Protein AF-A0A846HUC2-F1 (afdb_monomer)

Structure (mmCIF, N/CA/C/O backbone):
data_AF-A0A846HUC2-F1
#
_entry.id   AF-A0A846HUC2-F1
#
loop_
_atom_site.group_PDB
_atom_site.id
_atom_site.type_symbol
_atom_site.label_atom_id
_atom_site.label_alt_id
_atom_site.label_comp_id
_atom_site.label_asym_id
_atom_site.label_entity_id
_atom_site.label_seq_id
_atom_site.pdbx_PDB_ins_code
_atom_site.Cartn_x
_atom_site.Cartn_y
_atom_site.Cartn_z
_atom_site.occupancy
_atom_site.B_iso_or_equiv
_atom_site.auth_seq_id
_atom_site.auth_comp_id
_atom_site.auth_asym_id
_atom_site.auth_atom_id
_atom_site.pdbx_PDB_model_num
ATOM 1 N N . MET A 1 1 ? 17.271 13.524 -16.696 1.00 86.62 1 MET A N 1
ATOM 2 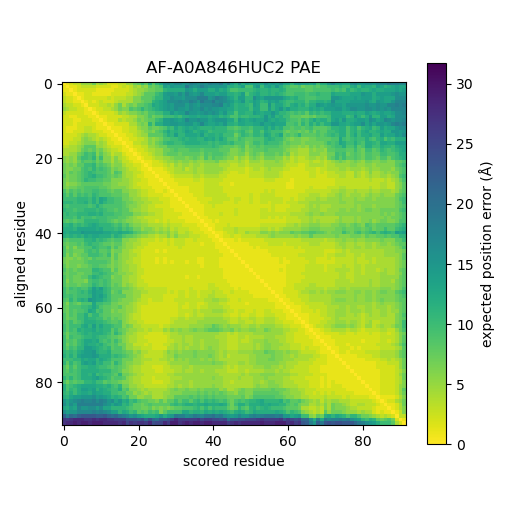C CA . MET A 1 1 ? 18.235 14.258 -15.852 1.00 86.62 1 MET A CA 1
ATOM 3 C C . MET A 1 1 ? 17.433 15.068 -14.853 1.00 86.62 1 MET A C 1
ATOM 5 O O . MET A 1 1 ? 16.438 15.643 -15.276 1.00 86.62 1 MET A O 1
ATOM 9 N N . VAL A 1 2 ? 17.813 15.085 -13.576 1.00 92.44 2 VAL A N 1
ATOM 10 C CA . VAL A 1 2 ? 17.156 15.896 -12.537 1.00 92.44 2 VAL A CA 1
ATOM 11 C C . VAL A 1 2 ? 18.192 16.723 -11.785 1.00 92.44 2 VAL A C 1
ATOM 13 O O . VAL A 1 2 ? 19.281 16.233 -11.492 1.00 92.44 2 VAL A O 1
ATOM 1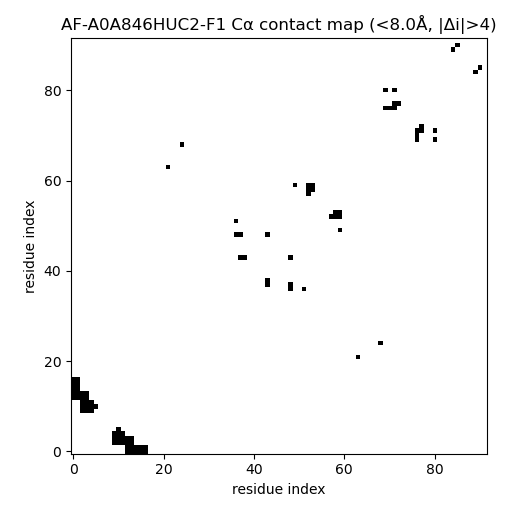6 N N . LEU A 1 3 ? 17.857 17.990 -11.532 1.00 94.06 3 LEU A N 1
ATOM 17 C CA . LEU A 1 3 ? 18.685 18.937 -10.792 1.00 94.06 3 LEU A CA 1
ATOM 18 C C . LEU A 1 3 ? 18.311 18.873 -9.311 1.00 94.06 3 LEU A C 1
ATOM 20 O O . LEU A 1 3 ? 17.134 18.949 -8.963 1.00 94.06 3 LEU A O 1
ATOM 24 N N . LEU A 1 4 ? 19.311 18.728 -8.448 1.00 92.31 4 LEU A N 1
ATOM 25 C CA . LEU A 1 4 ? 19.150 18.869 -7.005 1.00 92.31 4 LEU A CA 1
ATOM 26 C C . LEU A 1 4 ? 19.390 20.340 -6.672 1.00 92.31 4 LEU A C 1
ATOM 28 O O . LEU A 1 4 ? 20.461 20.866 -6.982 1.00 92.31 4 LEU A O 1
ATOM 32 N N . GLN A 1 5 ? 18.403 21.002 -6.080 1.00 94.75 5 GLN A N 1
ATOM 33 C CA . GLN A 1 5 ? 18.419 22.439 -5.817 1.00 94.75 5 GLN A CA 1
ATOM 34 C C . GLN A 1 5 ? 18.038 22.713 -4.362 1.00 94.75 5 GLN A C 1
ATOM 36 O O . GLN A 1 5 ? 17.200 22.020 -3.789 1.00 94.75 5 GLN A O 1
ATOM 41 N N . GLU A 1 6 ? 18.674 23.727 -3.785 1.00 94.88 6 GLU A N 1
ATOM 42 C CA . GLU A 1 6 ? 18.320 24.321 -2.497 1.00 94.88 6 GLU A CA 1
ATOM 43 C C . GLU A 1 6 ? 18.207 25.832 -2.728 1.00 94.88 6 GLU A C 1
ATOM 45 O O . GLU A 1 6 ? 19.162 26.452 -3.210 1.00 94.88 6 GLU A O 1
ATOM 50 N N . ASP A 1 7 ? 17.027 26.397 -2.465 1.00 92.94 7 ASP A N 1
ATOM 51 C CA . ASP A 1 7 ? 16.637 27.755 -2.869 1.00 92.94 7 ASP A CA 1
ATOM 52 C C . ASP A 1 7 ? 16.935 28.011 -4.351 1.00 92.94 7 ASP A C 1
ATOM 54 O O . ASP A 1 7 ? 16.485 27.233 -5.179 1.00 92.94 7 ASP A O 1
ATOM 58 N N . ASP A 1 8 ? 17.704 29.041 -4.709 1.00 93.06 8 ASP A N 1
ATOM 59 C CA . ASP A 1 8 ? 18.061 29.358 -6.103 1.00 93.06 8 ASP A CA 1
ATOM 60 C C . ASP A 1 8 ? 19.398 28.735 -6.558 1.00 93.06 8 ASP A C 1
ATOM 62 O O . ASP A 1 8 ? 19.920 29.070 -7.623 1.00 93.06 8 ASP A O 1
ATOM 66 N N . HIS A 1 9 ? 19.988 27.828 -5.769 1.00 93.88 9 HIS A N 1
ATOM 67 C CA . HIS A 1 9 ? 21.309 27.262 -6.052 1.00 93.88 9 HIS A CA 1
ATOM 68 C C . HIS A 1 9 ? 21.244 25.785 -6.447 1.00 93.88 9 HIS A C 1
ATOM 70 O O . HIS A 1 9 ? 20.782 24.929 -5.689 1.00 93.88 9 HIS A O 1
ATOM 76 N N . ILE A 1 10 ? 21.809 25.464 -7.614 1.00 95.94 10 ILE A N 1
ATOM 77 C CA . ILE A 1 10 ? 22.002 24.079 -8.059 1.00 95.94 10 ILE A CA 1
ATOM 78 C C . ILE A 1 10 ? 23.105 23.435 -7.211 1.00 95.94 10 ILE A C 1
ATOM 80 O O . ILE A 1 10 ? 24.245 23.898 -7.190 1.00 95.94 10 ILE A O 1
ATOM 84 N N . LYS A 1 11 ? 22.765 22.339 -6.531 1.00 96.19 11 LYS A N 1
ATOM 85 C CA . LYS A 1 11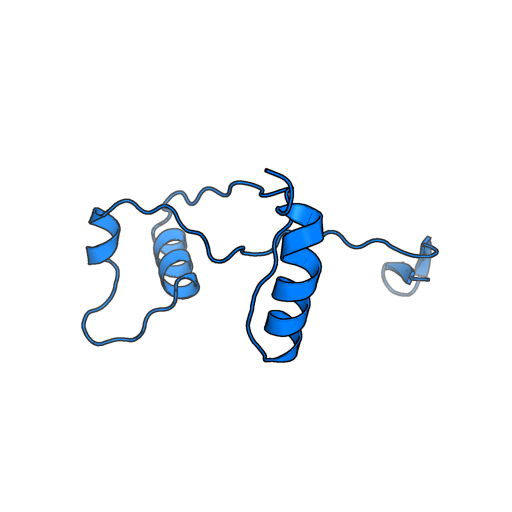 ? 23.668 21.547 -5.682 1.00 96.19 11 LYS A CA 1
ATOM 86 C C . LYS A 1 11 ? 24.186 20.289 -6.372 1.00 96.19 11 LYS A C 1
ATOM 88 O O . LYS A 1 11 ? 25.209 19.751 -5.959 1.00 96.19 11 LYS A O 1
ATOM 93 N N . GLY A 1 12 ? 23.503 19.806 -7.408 1.00 94.75 12 GLY A N 1
ATOM 94 C CA . GLY A 1 12 ? 23.928 18.607 -8.124 1.00 94.75 12 GLY A CA 1
ATOM 95 C C . GLY A 1 12 ? 23.040 18.238 -9.303 1.00 94.75 12 GLY A C 1
ATOM 96 O O . GLY A 1 12 ? 21.972 18.814 -9.513 1.00 94.75 12 GLY A O 1
ATOM 97 N N . VAL A 1 13 ? 23.496 17.249 -10.070 1.00 95.88 13 VAL A N 1
ATOM 98 C CA . VAL A 1 13 ? 22.812 16.727 -11.256 1.00 95.88 13 VAL A CA 1
ATOM 99 C C . VAL A 1 13 ? 22.792 15.204 -11.184 1.00 95.88 13 VAL A C 1
ATOM 101 O O . VAL A 1 13 ? 23.827 14.582 -10.959 1.00 95.88 13 VAL A O 1
ATOM 104 N N . VAL A 1 14 ? 21.620 14.603 -11.401 1.00 94.88 14 VAL A N 1
ATOM 105 C CA . VAL A 1 14 ? 21.447 13.150 -11.518 1.00 94.88 14 VAL A CA 1
ATOM 106 C C . VAL A 1 14 ? 21.017 12.808 -12.941 1.00 94.88 14 VAL A C 1
ATOM 108 O O . VAL A 1 14 ? 19.936 13.194 -13.402 1.00 94.88 14 VAL A O 1
ATOM 111 N N . GLU A 1 15 ? 21.858 12.070 -13.658 1.00 93.44 15 GLU A N 1
ATOM 112 C CA . GLU A 1 15 ? 21.519 11.529 -14.972 1.00 93.44 15 GLU A CA 1
ATOM 113 C C . GLU A 1 15 ? 20.778 10.191 -14.816 1.00 93.44 15 GLU A C 1
ATOM 115 O O . GLU A 1 15 ? 21.179 9.352 -14.018 1.00 93.44 15 GLU A O 1
ATOM 120 N N . LYS A 1 16 ? 19.668 10.011 -15.551 1.00 92.19 16 LYS A N 1
ATOM 121 C CA . LYS A 1 16 ? 18.750 8.851 -15.448 1.00 92.19 16 LYS A CA 1
ATOM 122 C C . LYS A 1 16 ? 18.387 8.483 -13.991 1.00 92.19 16 LYS A C 1
ATOM 124 O O . LYS A 1 16 ? 18.692 7.377 -13.547 1.00 92.19 16 LYS A O 1
ATOM 129 N N . PRO A 1 17 ? 17.743 9.394 -13.236 1.00 88.81 17 PRO A N 1
ATOM 130 C CA . PRO A 1 17 ? 17.381 9.110 -11.853 1.00 88.81 17 PRO A CA 1
ATOM 131 C C . PRO A 1 17 ? 16.425 7.917 -11.778 1.00 88.81 17 PRO A C 1
ATOM 133 O O . PRO A 1 17 ? 15.455 7.839 -12.532 1.00 88.81 17 PRO A O 1
ATOM 136 N N . VAL A 1 18 ? 16.694 7.014 -10.840 1.00 88.25 18 VAL A N 1
ATOM 137 C CA . VAL A 1 18 ? 15.776 5.940 -10.465 1.00 88.25 18 VAL A CA 1
ATOM 138 C C . VAL A 1 18 ? 15.103 6.353 -9.167 1.00 88.25 18 VAL A C 1
ATOM 140 O O . VAL A 1 18 ? 15.762 6.492 -8.138 1.00 88.25 18 VAL A O 1
ATOM 143 N N . TYR A 1 19 ? 13.791 6.548 -9.222 1.00 83.50 19 TYR A N 1
ATOM 144 C CA . TYR A 1 19 ? 12.983 6.851 -8.050 1.00 83.50 19 TYR A CA 1
ATOM 145 C C . TYR A 1 19 ? 12.406 5.561 -7.487 1.00 83.50 19 TYR A C 1
ATOM 147 O O . TYR A 1 19 ? 11.724 4.822 -8.193 1.00 83.50 19 TYR A O 1
ATOM 155 N N . ARG A 1 20 ? 12.692 5.289 -6.214 1.00 84.06 20 ARG A N 1
ATOM 156 C CA . ARG A 1 20 ? 12.030 4.228 -5.454 1.00 84.06 20 ARG A CA 1
ATOM 157 C C . ARG A 1 20 ? 11.078 4.888 -4.475 1.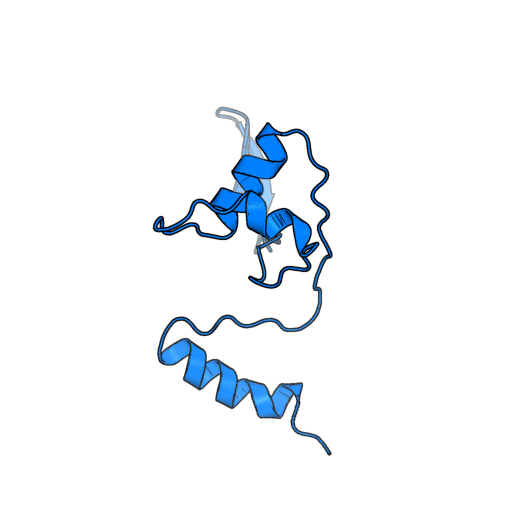00 84.06 20 ARG A C 1
ATOM 159 O O . ARG A 1 20 ? 11.487 5.766 -3.717 1.00 84.06 20 ARG A O 1
ATOM 166 N N . HIS A 1 21 ? 9.826 4.466 -4.521 1.00 84.50 21 HIS A N 1
ATOM 167 C CA . HIS A 1 21 ? 8.789 4.918 -3.613 1.00 84.50 21 HIS A CA 1
ATOM 168 C C . HIS A 1 21 ? 8.141 3.693 -2.989 1.00 84.50 21 HIS A C 1
ATOM 170 O O . HIS A 1 21 ? 7.775 2.762 -3.707 1.00 84.50 21 HIS A O 1
ATOM 176 N N . ASP A 1 22 ? 7.987 3.717 -1.669 1.00 87.69 22 ASP A N 1
ATOM 177 C CA . ASP A 1 22 ? 7.153 2.741 -0.985 1.00 87.69 22 ASP A CA 1
ATOM 178 C C . ASP A 1 22 ? 5.694 3.086 -1.275 1.00 87.69 22 ASP A C 1
ATOM 180 O O . ASP A 1 22 ? 5.231 4.196 -1.001 1.00 87.69 22 ASP A O 1
ATOM 184 N N . MET A 1 23 ? 4.980 2.132 -1.859 1.00 88.94 23 MET A N 1
ATOM 185 C CA . MET A 1 23 ? 3.582 2.281 -2.241 1.00 88.94 23 MET A CA 1
ATOM 186 C C . MET A 1 23 ? 2.726 1.298 -1.447 1.00 88.94 23 MET A C 1
ATOM 188 O O . MET A 1 23 ? 3.169 0.218 -1.058 1.00 88.94 23 MET A O 1
ATOM 192 N N . ASN A 1 24 ? 1.475 1.675 -1.197 1.00 91.75 24 ASN A N 1
ATOM 193 C CA . ASN A 1 24 ? 0.512 0.785 -0.564 1.00 91.75 24 ASN A CA 1
ATOM 194 C C . ASN A 1 24 ? 0.108 -0.318 -1.554 1.00 91.75 24 ASN A C 1
ATOM 196 O O . ASN A 1 24 ? -0.475 -0.019 -2.592 1.00 91.75 24 ASN A O 1
ATOM 200 N N . ALA A 1 25 ? 0.391 -1.577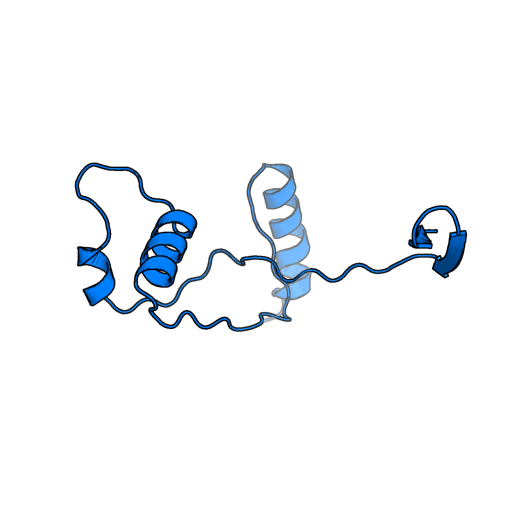 -1.215 1.00 92.81 25 ALA A N 1
ATOM 201 C CA . ALA A 1 25 ? 0.084 -2.733 -2.060 1.00 92.81 25 ALA A CA 1
ATOM 202 C C . ALA A 1 25 ? -1.390 -3.181 -1.997 1.00 92.81 25 ALA A C 1
ATOM 204 O O . ALA A 1 25 ? -1.756 -4.182 -2.591 1.00 92.81 25 ALA A O 1
ATOM 205 N N . GLY A 1 26 ? -2.258 -2.524 -1.226 1.00 92.69 26 GLY A N 1
ATOM 206 C CA . GLY A 1 26 ? -3.661 -2.940 -1.107 1.00 92.69 26 GLY A CA 1
ATOM 207 C C . GLY A 1 26 ? -3.881 -4.254 -0.342 1.00 92.69 26 GLY A C 1
ATOM 208 O O . GLY A 1 26 ? -5.006 -4.746 -0.288 1.00 92.69 26 GLY A O 1
ATOM 209 N N . ILE A 1 27 ? -2.836 -4.814 0.277 1.00 94.44 27 ILE A N 1
ATOM 210 C CA . ILE A 1 27 ? -2.893 -6.027 1.100 1.00 94.44 27 ILE A CA 1
ATOM 211 C C . ILE A 1 27 ? -2.784 -5.634 2.572 1.00 94.44 27 ILE A C 1
ATOM 213 O O . ILE A 1 27 ? -1.852 -4.938 2.976 1.00 94.44 27 ILE A O 1
ATOM 217 N N . TYR A 1 28 ? -3.723 -6.110 3.389 1.00 95.12 28 TYR A N 1
ATOM 218 C CA . TYR A 1 28 ? -3.810 -5.744 4.801 1.00 95.12 28 TYR A CA 1
ATOM 219 C C . TYR A 1 28 ? -4.030 -6.970 5.680 1.00 95.12 28 TYR A C 1
ATOM 221 O O . TYR A 1 28 ? -4.905 -7.793 5.414 1.00 95.12 28 TYR A O 1
ATOM 229 N N . LEU A 1 29 ? -3.283 -7.041 6.781 1.00 95.31 29 LEU A N 1
ATOM 230 C CA . LEU A 1 29 ? -3.513 -7.994 7.861 1.00 95.31 29 LEU A CA 1
ATOM 231 C C . LEU A 1 29 ? -4.092 -7.249 9.064 1.00 95.31 29 LEU A C 1
ATOM 233 O O . LEU A 1 29 ? -3.450 -6.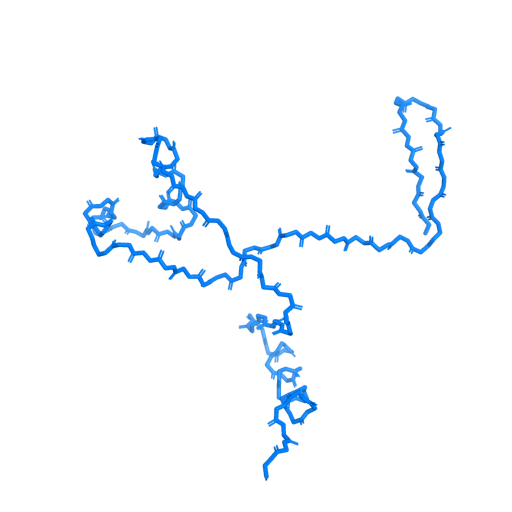358 9.618 1.00 95.31 29 LEU A O 1
ATOM 237 N N . LEU A 1 30 ? -5.311 -7.609 9.468 1.00 94.25 30 LEU A N 1
ATOM 238 C CA . LEU A 1 30 ? -6.070 -6.887 10.490 1.00 94.25 30 LEU A CA 1
ATOM 239 C C . LEU A 1 30 ? -6.513 -7.821 11.619 1.00 94.25 30 LEU A C 1
ATOM 241 O O . LEU A 1 30 ? -6.938 -8.949 11.376 1.00 94.25 30 LEU A O 1
ATOM 245 N N . ASN A 1 31 ? -6.488 -7.321 12.858 1.00 94.25 31 ASN A N 1
ATOM 246 C CA . ASN A 1 31 ? -7.175 -7.980 13.969 1.00 94.25 31 ASN A CA 1
ATOM 247 C C . ASN A 1 31 ? -8.704 -7.829 13.771 1.00 94.25 31 ASN A C 1
ATOM 249 O O . ASN A 1 31 ? -9.165 -6.697 13.591 1.00 94.25 31 ASN A O 1
ATOM 253 N N . PRO A 1 32 ? -9.504 -8.915 13.843 1.00 94.56 32 PRO A N 1
ATOM 254 C CA . PRO A 1 32 ? -10.964 -8.859 13.707 1.00 94.56 32 PRO A CA 1
ATOM 255 C C . PRO A 1 32 ? -11.670 -7.831 14.607 1.00 94.56 32 PRO A C 1
ATOM 257 O O . PRO A 1 32 ? -12.701 -7.277 14.220 1.00 94.56 32 PRO A O 1
ATOM 260 N N . GLU A 1 33 ? -11.119 -7.521 15.783 1.00 94.56 33 GLU A N 1
ATOM 261 C CA . GLU A 1 33 ? -11.659 -6.511 16.706 1.00 94.56 33 GLU A CA 1
ATOM 262 C C . GLU A 1 33 ? -11.693 -5.094 16.105 1.00 94.56 33 GLU A C 1
ATOM 264 O O . GLU A 1 33 ? -12.503 -4.249 16.513 1.00 94.56 33 GLU A O 1
ATOM 269 N N . LEU A 1 34 ? -10.856 -4.823 15.096 1.00 93.56 34 LEU A N 1
ATOM 270 C CA . LEU A 1 34 ? -10.824 -3.537 14.400 1.00 93.56 34 LEU A CA 1
ATOM 271 C C . LEU A 1 34 ? -12.116 -3.255 13.630 1.00 93.56 34 LEU A C 1
ATOM 273 O O . LEU A 1 34 ? -12.440 -2.092 13.404 1.00 93.56 34 LEU A O 1
ATOM 277 N N . ARG A 1 35 ? -12.922 -4.284 13.332 1.00 92.00 35 ARG A N 1
ATOM 278 C CA . ARG A 1 35 ? -14.238 -4.132 12.696 1.00 92.00 35 ARG A CA 1
ATOM 279 C C . ARG A 1 35 ? -15.157 -3.165 13.447 1.00 92.00 35 ARG A C 1
ATOM 281 O O . ARG A 1 35 ? -15.965 -2.493 12.821 1.00 92.00 35 ARG A O 1
ATOM 288 N N . GLN A 1 36 ? -15.038 -3.070 14.773 1.00 93.44 36 GLN A N 1
ATOM 289 C CA . GLN A 1 36 ? -15.855 -2.157 15.587 1.00 93.44 36 GLN A CA 1
ATOM 290 C C . GLN A 1 36 ? -15.558 -0.672 15.315 1.00 93.44 36 GLN A C 1
ATOM 292 O O . GLN A 1 36 ? -16.364 0.176 15.682 1.00 93.44 36 GLN A O 1
ATOM 297 N N . ARG A 1 37 ? -14.413 -0.358 14.691 1.00 93.12 37 ARG A N 1
ATOM 298 C CA . ARG A 1 37 ? -14.008 1.006 14.324 1.00 93.12 37 ARG A CA 1
ATOM 299 C C . ARG A 1 37 ? -14.502 1.416 12.936 1.00 93.12 37 ARG A C 1
ATOM 301 O O . ARG A 1 37 ? -14.337 2.568 12.562 1.00 93.12 37 ARG A O 1
ATOM 308 N N . ILE A 1 38 ? -15.116 0.499 12.186 1.00 94.62 38 ILE A N 1
ATOM 309 C CA . ILE A 1 38 ? -15.717 0.790 10.884 1.00 94.62 38 ILE A CA 1
ATOM 310 C C . ILE A 1 38 ? -17.171 1.236 11.119 1.00 94.62 38 ILE A C 1
ATOM 312 O O . ILE A 1 38 ? -17.978 0.425 11.596 1.00 94.62 38 ILE A O 1
ATOM 316 N N . PRO A 1 39 ? -17.535 2.496 10.814 1.00 93.06 39 PRO A N 1
ATOM 317 C CA . PRO A 1 39 ? -18.890 2.992 11.020 1.00 93.06 39 PRO A CA 1
ATOM 318 C C . PRO A 1 39 ? -19.917 2.214 10.191 1.00 93.06 39 PRO A C 1
ATOM 320 O O . PRO A 1 39 ? -19.731 1.934 9.006 1.00 93.06 39 PRO A O 1
ATOM 323 N N . LYS A 1 40 ? -21.044 1.859 10.815 1.00 94.62 40 LYS A N 1
ATOM 324 C CA . LYS A 1 40 ? -22.117 1.134 10.124 1.00 94.62 40 LYS A CA 1
ATOM 325 C C . LYS A 1 40 ? -22.826 2.046 9.128 1.00 94.62 40 LYS A C 1
ATOM 327 O O . LYS A 1 40 ? -23.216 3.154 9.476 1.00 94.62 40 LYS A O 1
ATOM 332 N N . GLY A 1 41 ? -23.063 1.533 7.922 1.00 94.50 41 GLY A N 1
ATOM 333 C CA . GLY A 1 41 ? -23.815 2.245 6.885 1.00 94.50 41 GLY A CA 1
ATOM 334 C C . GLY A 1 41 ? -23.046 3.388 6.219 1.00 94.50 41 GLY A C 1
ATOM 335 O O . GLY A 1 41 ? -23.632 4.112 5.422 1.00 94.50 41 GLY A O 1
ATOM 336 N N . GLN A 1 42 ? -21.753 3.540 6.515 1.00 95.12 42 GLN A N 1
ATOM 337 C CA . GLN A 1 42 ? -20.878 4.509 5.871 1.00 95.12 42 GLN A CA 1
ATOM 338 C C . GLN A 1 42 ? -19.832 3.771 5.037 1.00 95.12 42 GLN A C 1
ATOM 340 O O . GLN A 1 42 ? -19.308 2.737 5.452 1.00 95.12 42 GLN A O 1
ATOM 345 N N . ARG A 1 43 ? -19.519 4.306 3.855 1.00 94.94 43 ARG A N 1
ATOM 346 C CA . ARG A 1 43 ? -18.340 3.865 3.113 1.00 94.94 43 ARG A CA 1
ATOM 347 C C . ARG A 1 43 ? -17.090 4.265 3.898 1.00 94.94 43 ARG A C 1
ATOM 349 O O . ARG A 1 43 ? -16.978 5.405 4.340 1.00 94.94 43 ARG A O 1
ATOM 356 N N . THR A 1 44 ? -16.171 3.327 4.060 1.00 95.50 44 THR A N 1
ATOM 357 C CA . THR A 1 44 ? -14.889 3.541 4.729 1.00 95.50 44 THR A CA 1
ATOM 358 C C . THR A 1 44 ? -13.837 2.811 3.922 1.00 95.50 44 THR A C 1
ATOM 360 O O . THR A 1 44 ? -13.906 1.588 3.790 1.00 95.50 44 THR A O 1
ATOM 363 N N . ASP A 1 45 ? -12.895 3.561 3.364 1.00 95.81 45 ASP A N 1
ATOM 364 C CA . ASP A 1 45 ? -11.767 2.995 2.640 1.00 95.81 45 ASP A CA 1
ATOM 365 C C . ASP A 1 45 ? -10.654 2.625 3.645 1.00 95.81 45 ASP A C 1
ATOM 367 O O . ASP A 1 45 ? -10.641 3.070 4.798 1.00 95.81 45 ASP A O 1
ATOM 371 N N . MET A 1 46 ? -9.692 1.785 3.249 1.00 95.50 46 MET A N 1
ATOM 372 C CA . MET A 1 46 ? -8.647 1.339 4.185 1.00 95.50 46 MET A CA 1
ATOM 373 C C . MET A 1 46 ? -7.790 2.503 4.704 1.00 95.50 46 MET A C 1
ATOM 375 O O . MET A 1 46 ? -7.343 2.493 5.850 1.00 95.50 46 MET A O 1
ATOM 379 N N . THR A 1 47 ? -7.598 3.539 3.885 1.00 95.56 47 THR A N 1
ATOM 380 C CA . THR A 1 47 ? -6.919 4.784 4.271 1.00 95.56 47 THR A CA 1
ATOM 381 C C . THR A 1 47 ? -7.640 5.530 5.385 1.00 95.56 47 THR A C 1
ATOM 383 O O . THR A 1 47 ? -6.980 6.099 6.258 1.00 95.56 47 THR A O 1
ATOM 386 N N . ASP A 1 48 ? -8.971 5.471 5.413 1.00 96.38 48 ASP A N 1
ATOM 387 C CA . ASP A 1 48 ? -9.769 6.082 6.474 1.00 96.38 48 ASP A CA 1
ATOM 388 C C . ASP A 1 48 ? -9.556 5.323 7.784 1.00 96.38 48 ASP A C 1
ATOM 390 O O . ASP A 1 48 ? -9.218 5.925 8.802 1.00 96.38 48 ASP A O 1
ATOM 394 N N . LEU A 1 49 ? -9.649 3.986 7.743 1.00 96.12 49 LEU A N 1
ATOM 395 C CA . LEU A 1 49 ? -9.400 3.141 8.912 1.00 96.12 49 LEU A CA 1
ATOM 396 C C . LEU A 1 49 ? -7.984 3.353 9.464 1.00 96.12 49 LEU A C 1
ATOM 398 O O . LEU A 1 49 ?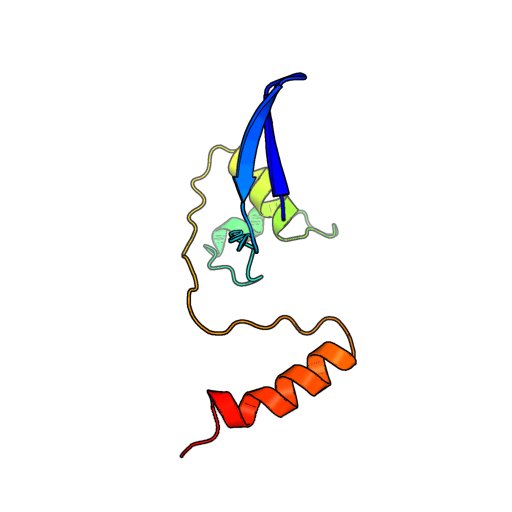 -7.811 3.494 10.674 1.00 96.12 49 LEU A O 1
ATOM 402 N N . MET A 1 50 ? -6.970 3.425 8.597 1.00 95.88 50 MET A N 1
ATOM 403 C CA . MET A 1 50 ? -5.594 3.710 9.013 1.00 95.88 50 MET A CA 1
ATOM 404 C C . MET A 1 50 ? -5.483 5.076 9.699 1.00 95.88 50 MET A C 1
ATOM 406 O O . MET A 1 50 ? -4.891 5.168 10.774 1.00 95.88 50 MET A O 1
ATOM 410 N N . THR A 1 51 ? -6.098 6.115 9.125 1.00 96.50 51 THR A N 1
ATOM 411 C CA . THR A 1 51 ? -6.141 7.464 9.711 1.00 96.50 51 THR A CA 1
ATOM 412 C C . THR A 1 51 ? -6.788 7.456 11.096 1.00 96.50 51 THR A C 1
ATOM 414 O O . THR A 1 51 ? -6.224 8.011 12.041 1.00 96.50 51 THR A O 1
ATOM 417 N N . THR A 1 52 ? -7.930 6.779 11.253 1.00 95.75 52 THR A N 1
ATOM 418 C CA . THR A 1 52 ? -8.609 6.626 12.549 1.00 95.75 52 THR A CA 1
ATOM 419 C C . THR A 1 52 ? -7.704 5.953 13.580 1.00 95.75 52 THR A C 1
ATOM 421 O O . THR A 1 52 ? -7.555 6.450 14.695 1.00 95.75 52 THR A O 1
ATOM 424 N N . LEU A 1 53 ? -7.043 4.855 13.212 1.00 96.06 53 LEU A N 1
ATOM 425 C CA . LEU A 1 53 ? -6.159 4.119 14.117 1.00 96.06 53 LEU A CA 1
ATOM 426 C C . LEU A 1 53 ? -4.916 4.931 14.512 1.00 96.06 53 LEU A C 1
ATOM 428 O O . LEU A 1 53 ? -4.498 4.883 15.670 1.00 96.06 53 LEU A O 1
ATOM 432 N N . LEU A 1 54 ? -4.354 5.715 13.589 1.00 96.31 54 LEU A N 1
ATOM 433 C CA . LEU A 1 54 ? -3.252 6.636 13.881 1.00 96.31 54 LEU A CA 1
ATOM 434 C C . LEU A 1 54 ? -3.681 7.741 14.854 1.00 96.31 54 LEU A C 1
ATOM 436 O O . LEU A 1 54 ? -2.948 8.033 15.801 1.00 96.31 54 LEU A O 1
ATOM 440 N N . ALA A 1 55 ? -4.878 8.310 14.681 1.00 96.94 55 ALA A N 1
ATOM 441 C CA . ALA A 1 55 ? -5.433 9.301 15.605 1.00 96.94 55 ALA A CA 1
ATOM 442 C C . ALA A 1 55 ? -5.647 8.721 17.017 1.00 96.94 55 ALA A C 1
ATOM 444 O O . ALA A 1 55 ? -5.384 9.389 18.018 1.00 96.94 55 ALA A O 1
ATOM 445 N N . GLU A 1 56 ? -6.031 7.445 17.109 1.00 95.75 56 GLU A N 1
ATOM 446 C CA . GLU A 1 56 ? -6.115 6.683 18.363 1.00 95.75 56 GLU A CA 1
ATOM 447 C C . GLU A 1 56 ? -4.743 6.256 18.929 1.00 95.75 56 GLU A C 1
ATOM 449 O O . GLU A 1 56 ? -4.683 5.553 19.943 1.00 95.75 56 GLU A O 1
ATOM 454 N N . LYS A 1 57 ? -3.632 6.652 18.291 1.00 96.69 57 LYS A N 1
ATOM 455 C CA . LYS A 1 57 ? -2.255 6.255 18.636 1.00 96.69 57 LYS A CA 1
ATOM 456 C C . LYS A 1 57 ? -2.049 4.735 18.644 1.00 96.69 57 LYS A C 1
ATOM 458 O O . LYS A 1 57 ? -1.227 4.210 19.400 1.00 96.69 57 LYS A O 1
ATOM 463 N N . LYS A 1 58 ? -2.799 4.003 17.816 1.00 95.06 58 LYS A N 1
ATOM 464 C CA . LYS A 1 58 ? -2.583 2.570 17.598 1.00 95.06 58 LYS A CA 1
ATOM 465 C C . LYS A 1 58 ? -1.342 2.363 16.739 1.00 95.06 58 LYS A C 1
ATOM 467 O O . LYS A 1 58 ? -0.985 3.190 15.905 1.00 95.06 58 LYS A O 1
ATOM 472 N N . ARG A 1 59 ? -0.683 1.223 16.942 1.00 94.00 59 ARG A N 1
ATOM 473 C CA . ARG A 1 59 ? 0.491 0.843 16.159 1.00 94.00 59 ARG A CA 1
ATOM 474 C C . ARG A 1 59 ? 0.052 0.250 14.823 1.00 94.00 59 ARG A C 1
ATOM 476 O O . ARG A 1 59 ? -0.591 -0.796 14.813 1.00 94.00 59 ARG A O 1
ATOM 483 N N . LEU A 1 60 ? 0.448 0.891 13.729 1.00 94.56 60 LEU A N 1
ATOM 484 C CA . LEU A 1 60 ? 0.386 0.336 12.379 1.00 94.56 60 LEU A CA 1
ATOM 485 C C . LEU A 1 60 ? 1.791 -0.131 12.001 1.00 94.56 60 LEU A C 1
ATOM 487 O O . LEU A 1 60 ? 2.771 0.553 12.292 1.00 94.56 60 LEU A O 1
ATOM 491 N N . LEU A 1 61 ? 1.885 -1.311 11.401 1.00 95.00 61 LEU A N 1
ATOM 492 C CA . LEU A 1 61 ? 3.142 -1.888 10.937 1.00 95.00 61 LEU A CA 1
ATOM 493 C C . LEU A 1 61 ? 3.075 -2.038 9.422 1.00 95.00 61 LEU A C 1
ATOM 495 O O . LEU A 1 61 ? 2.022 -2.378 8.885 1.00 95.00 61 LEU A O 1
ATOM 499 N N . THR A 1 62 ? 4.197 -1.798 8.757 1.00 93.88 62 THR A N 1
ATOM 500 C CA . THR A 1 62 ? 4.369 -2.060 7.330 1.00 93.88 62 THR A CA 1
ATOM 501 C C . THR A 1 62 ? 5.222 -3.308 7.141 1.00 93.88 62 THR A C 1
ATOM 503 O O . THR A 1 62 ? 6.035 -3.660 7.999 1.00 93.88 62 THR A O 1
ATOM 506 N N . TYR A 1 63 ? 5.023 -3.983 6.014 1.00 93.19 63 TYR A N 1
ATOM 507 C CA . TYR A 1 63 ? 5.876 -5.074 5.569 1.00 93.19 63 TYR A CA 1
ATOM 508 C C . TYR A 1 63 ? 6.255 -4.809 4.108 1.00 93.19 63 TYR A C 1
ATOM 510 O O . TYR A 1 63 ? 5.345 -4.632 3.295 1.00 93.19 63 TYR A O 1
ATOM 518 N N . PRO A 1 64 ? 7.553 -4.701 3.776 1.00 92.38 64 PRO A N 1
ATOM 519 C CA . PRO A 1 64 ? 7.973 -4.428 2.410 1.00 92.38 64 PRO A CA 1
ATOM 520 C C . PRO A 1 64 ? 7.755 -5.666 1.538 1.00 92.38 64 PRO A C 1
ATOM 522 O O . PRO A 1 64 ? 8.187 -6.759 1.893 1.00 92.38 64 PRO A O 1
ATOM 525 N N . ILE A 1 65 ? 7.113 -5.470 0.389 1.00 90.50 65 ILE A N 1
ATOM 526 C CA . ILE A 1 65 ? 7.033 -6.458 -0.690 1.00 90.50 65 ILE A CA 1
ATOM 527 C C . ILE A 1 65 ? 8.074 -6.032 -1.725 1.00 90.50 65 ILE A C 1
ATOM 529 O O . ILE A 1 65 ? 8.050 -4.888 -2.181 1.00 90.50 65 ILE A O 1
ATOM 533 N N . ILE A 1 66 ? 9.028 -6.912 -2.027 1.00 90.88 66 ILE A N 1
ATOM 534 C CA . ILE A 1 66 ? 10.158 -6.629 -2.938 1.00 90.88 66 ILE A CA 1
ATOM 535 C C . ILE A 1 66 ? 9.995 -7.413 -4.253 1.00 90.88 66 ILE A C 1
ATOM 537 O O . ILE A 1 66 ? 10.679 -7.154 -5.243 1.00 90.88 66 ILE A O 1
ATOM 541 N N . GLU A 1 67 ? 9.067 -8.362 -4.261 1.00 88.75 67 GLU A N 1
ATOM 542 C CA . GLU A 1 67 ? 8.694 -9.205 -5.380 1.00 88.75 67 GLU A CA 1
ATOM 543 C C . GLU A 1 67 ? 7.882 -8.440 -6.435 1.00 88.75 67 GLU A C 1
ATOM 545 O O . GLU A 1 67 ? 7.459 -7.298 -6.245 1.00 88.75 67 GLU A O 1
ATOM 550 N N . TYR A 1 68 ? 7.660 -9.101 -7.571 1.00 89.44 68 TYR A N 1
ATOM 551 C CA . TYR A 1 68 ? 6.793 -8.595 -8.624 1.00 89.44 68 TYR A CA 1
ATOM 552 C C . TYR A 1 68 ? 5.380 -8.312 -8.084 1.00 89.44 68 TYR A C 1
ATOM 554 O O . TYR A 1 68 ? 4.745 -9.175 -7.475 1.00 89.44 68 TYR A O 1
ATOM 562 N N . TRP A 1 69 ? 4.895 -7.094 -8.327 1.00 90.31 69 TRP A N 1
ATOM 563 C CA . TRP A 1 69 ? 3.575 -6.620 -7.928 1.00 90.31 69 TRP A CA 1
ATOM 564 C C . TRP A 1 69 ? 2.959 -5.800 -9.062 1.00 90.31 69 TRP A C 1
ATOM 566 O O . TRP A 1 69 ? 3.584 -4.859 -9.555 1.00 90.31 69 TRP A O 1
ATOM 576 N N . LEU A 1 70 ? 1.721 -6.127 -9.434 1.00 91.69 70 LEU A N 1
ATOM 577 C CA . LEU A 1 70 ? 0.962 -5.423 -10.463 1.00 91.69 70 LEU A CA 1
ATOM 578 C C . LEU A 1 70 ? -0.480 -5.204 -9.991 1.00 91.69 70 LEU A C 1
ATOM 580 O O . LEU A 1 70 ? -1.160 -6.149 -9.596 1.00 91.69 70 LEU A O 1
ATOM 584 N N . ASP A 1 71 ? -0.943 -3.956 -10.055 1.00 92.81 71 ASP A N 1
ATOM 585 C CA . ASP A 1 71 ? -2.340 -3.584 -9.808 1.00 92.81 71 ASP A CA 1
ATOM 586 C C . ASP A 1 71 ? -3.119 -3.532 -11.134 1.00 92.81 71 ASP A C 1
ATOM 588 O O . ASP A 1 71 ? -2.637 -2.974 -12.122 1.00 92.81 71 ASP A O 1
ATOM 592 N N . ILE A 1 72 ? -4.328 -4.102 -11.162 1.00 94.69 72 ILE A N 1
ATOM 593 C CA . ILE A 1 72 ? -5.176 -4.191 -12.360 1.00 94.69 72 ILE A CA 1
AT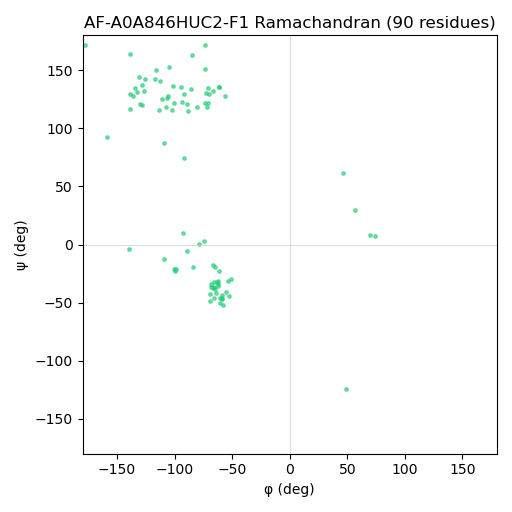OM 594 C C . ILE A 1 72 ? -6.369 -3.246 -12.202 1.00 94.69 72 ILE A C 1
ATOM 596 O O . ILE A 1 72 ? -7.447 -3.636 -11.751 1.00 94.69 72 ILE A O 1
ATOM 600 N N . GLY A 1 73 ? -6.183 -1.988 -12.603 1.00 93.38 73 GLY A N 1
ATOM 601 C CA . GLY A 1 73 ? -7.231 -0.963 -12.541 1.00 93.38 73 GLY A CA 1
ATOM 602 C C . GLY A 1 73 ? -7.949 -0.710 -13.870 1.00 93.38 73 GLY A C 1
ATOM 603 O O . GLY A 1 73 ? -9.067 -0.190 -13.886 1.00 93.38 73 GLY A O 1
ATOM 604 N N . ARG A 1 74 ? -7.314 -1.032 -15.003 1.00 96.38 74 ARG A N 1
ATOM 605 C CA . ARG A 1 74 ? -7.802 -0.743 -16.363 1.00 96.38 74 ARG A CA 1
ATOM 606 C C . ARG A 1 74 ? -7.553 -1.924 -17.298 1.00 96.38 74 ARG A C 1
ATOM 608 O O . ARG A 1 74 ? -6.718 -2.782 -17.035 1.00 96.38 74 ARG A O 1
ATOM 615 N N . HIS A 1 75 ? -8.225 -1.924 -18.451 1.00 95.81 75 HIS A N 1
ATOM 616 C CA . HIS A 1 75 ? -8.048 -2.967 -19.469 1.00 95.81 75 HIS A CA 1
ATOM 617 C C . HIS A 1 75 ? -6.584 -3.214 -19.886 1.00 95.81 75 HIS A C 1
ATOM 619 O O . HIS A 1 75 ? -6.200 -4.378 -19.930 1.00 95.81 75 HIS A O 1
ATOM 625 N N . PRO A 1 76 ? -5.740 -2.191 -20.133 1.00 96.81 76 PRO A N 1
ATOM 626 C CA . PRO A 1 76 ? -4.332 -2.429 -20.461 1.00 96.81 76 PRO A CA 1
ATOM 627 C C . PRO A 1 76 ? -3.545 -3.108 -19.336 1.00 96.81 76 PRO A C 1
ATOM 629 O O . PRO A 1 76 ? -2.649 -3.893 -19.621 1.00 96.81 76 PRO A O 1
ATOM 632 N N . ASP A 1 77 ? -3.897 -2.834 -18.077 1.00 95.56 77 ASP A N 1
ATOM 633 C CA . ASP A 1 77 ? -3.228 -3.429 -16.919 1.00 95.56 77 ASP A CA 1
ATOM 634 C C . ASP A 1 77 ? -3.533 -4.944 -16.852 1.00 95.56 77 ASP A C 1
ATOM 636 O O . ASP A 1 77 ? -2.664 -5.741 -16.512 1.00 95.56 77 ASP A O 1
ATOM 640 N N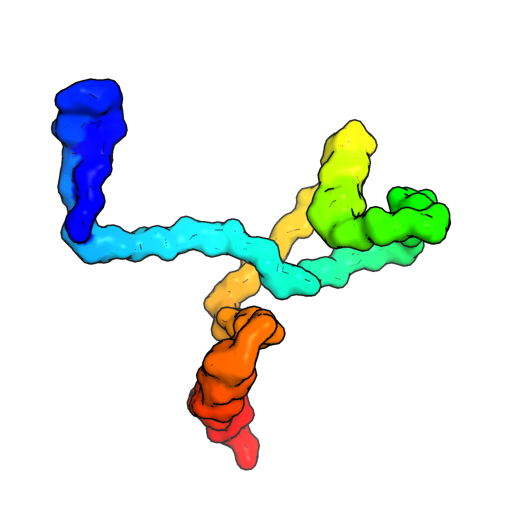 . LEU A 1 78 ? -4.738 -5.365 -17.269 1.00 95.56 78 LEU A N 1
ATOM 641 C CA . LEU A 1 78 ? -5.105 -6.783 -17.374 1.00 95.56 78 LEU A CA 1
ATOM 642 C C . LEU A 1 78 ? -4.355 -7.502 -18.503 1.00 95.56 78 LEU A C 1
ATOM 644 O O . LEU A 1 78 ? -3.918 -8.637 -18.322 1.00 95.56 78 LEU A O 1
ATOM 648 N N . GLU A 1 79 ? -4.225 -6.873 -19.672 1.00 95.12 79 GLU A N 1
ATOM 649 C CA . GLU A 1 79 ? -3.469 -7.464 -20.784 1.00 95.12 79 GLU A CA 1
ATOM 650 C C . GLU A 1 79 ? -1.982 -7.597 -20.434 1.00 95.12 79 GLU A C 1
ATOM 652 O O . GLU A 1 79 ? -1.374 -8.624 -20.736 1.00 95.12 79 GLU A O 1
ATOM 657 N N . LEU A 1 80 ? -1.422 -6.609 -19.725 1.00 94.69 80 LEU A N 1
ATOM 658 C CA . LEU A 1 80 ? -0.071 -6.692 -19.176 1.00 94.69 80 LEU A CA 1
ATOM 659 C C . LEU A 1 80 ? 0.058 -7.858 -18.192 1.00 94.69 80 LEU A C 1
ATOM 661 O O . LEU A 1 80 ? 0.941 -8.693 -18.361 1.00 94.69 80 LEU A O 1
ATOM 665 N N . ALA A 1 81 ? -0.862 -7.963 -17.227 1.00 94.62 81 ALA A N 1
ATOM 666 C CA . ALA A 1 81 ? -0.861 -9.045 -16.247 1.00 94.62 81 ALA A CA 1
ATOM 667 C C . ALA A 1 81 ? -0.869 -10.426 -16.912 1.00 94.62 81 ALA A C 1
ATOM 669 O O . ALA A 1 81 ? -0.150 -11.315 -16.476 1.00 94.62 81 ALA A O 1
ATOM 670 N N . ARG A 1 82 ? -1.651 -10.610 -17.985 1.00 93.19 82 ARG A N 1
ATOM 671 C CA . ARG A 1 82 ? -1.695 -11.868 -18.748 1.00 93.19 82 ARG A CA 1
ATOM 672 C C . ARG A 1 82 ? -0.380 -12.169 -19.454 1.00 93.19 82 ARG A C 1
ATOM 674 O O . ARG A 1 82 ? 0.083 -13.298 -19.388 1.00 93.19 82 ARG A O 1
ATOM 681 N N . ALA A 1 83 ? 0.200 -11.178 -20.128 1.00 92.88 83 ALA A N 1
ATOM 682 C CA . ALA A 1 83 ? 1.455 -11.354 -20.852 1.00 92.88 83 ALA A CA 1
ATOM 683 C C . ALA A 1 83 ? 2.629 -11.654 -19.908 1.00 92.88 83 ALA A C 1
ATOM 685 O O . ALA A 1 83 ? 3.510 -12.442 -20.240 1.00 92.88 83 ALA A O 1
ATOM 686 N N . GLU A 1 84 ? 2.636 -11.027 -18.733 1.00 93.81 84 GLU A N 1
ATOM 687 C CA . GLU A 1 84 ? 3.687 -11.192 -17.730 1.00 93.81 84 GLU A CA 1
ATOM 688 C C . GLU A 1 84 ? 3.467 -12.422 -16.836 1.00 93.81 84 GLU A C 1
ATOM 690 O O . GLU A 1 84 ? 4.427 -12.916 -16.245 1.00 93.81 84 GLU A O 1
ATOM 695 N N . PHE A 1 85 ? 2.242 -12.963 -16.768 1.00 90.69 85 PHE A N 1
ATOM 696 C CA . PHE A 1 85 ? 1.931 -14.127 -15.938 1.00 90.69 85 PHE A CA 1
ATOM 697 C C . PHE A 1 85 ? 2.803 -15.329 -16.298 1.00 90.69 85 PHE A C 1
ATOM 699 O O . PHE A 1 85 ? 3.471 -15.876 -15.427 1.00 90.69 85 PHE A O 1
ATOM 706 N N . ASP A 1 86 ? 2.857 -15.697 -17.578 1.00 86.38 86 ASP A N 1
ATOM 707 C CA . ASP A 1 86 ? 3.651 -16.846 -18.023 1.00 86.38 86 ASP A CA 1
ATOM 708 C C . ASP A 1 86 ? 5.157 -16.608 -17.816 1.00 86.38 86 ASP A C 1
ATOM 710 O O . ASP A 1 86 ? 5.891 -17.530 -17.487 1.00 86.38 86 ASP A O 1
ATOM 714 N N . VAL A 1 87 ? 5.625 -15.358 -17.923 1.00 86.75 87 VAL A N 1
ATOM 715 C CA . VAL A 1 87 ? 7.038 -14.993 -17.704 1.00 86.75 87 VAL A CA 1
ATOM 716 C C . VAL A 1 87 ? 7.451 -15.141 -16.237 1.00 86.75 87 VAL A C 1
ATOM 718 O O . VAL A 1 87 ? 8.589 -15.509 -15.951 1.00 86.75 87 VAL A O 1
ATOM 721 N N . HIS A 1 88 ? 6.553 -14.818 -15.306 1.00 86.56 88 HIS A N 1
ATOM 722 C CA . HIS A 1 88 ? 6.852 -14.819 -13.873 1.00 86.56 88 HIS A CA 1
ATOM 723 C C . HIS A 1 88 ? 6.395 -16.086 -13.141 1.00 86.56 88 HIS A C 1
ATOM 725 O O . HIS A 1 88 ? 6.917 -16.370 -12.062 1.00 86.56 88 HIS A O 1
ATOM 731 N N . PHE A 1 89 ? 5.438 -16.830 -13.699 1.00 83.88 89 PHE A N 1
ATOM 732 C CA . PHE A 1 89 ? 4.755 -17.938 -13.022 1.00 83.88 89 PHE A CA 1
ATOM 733 C C . PHE A 1 89 ? 4.497 -19.159 -13.921 1.00 83.88 89 PHE A C 1
ATOM 735 O O . PHE A 1 89 ? 3.979 -20.161 -13.433 1.00 83.88 89 PHE A O 1
ATOM 742 N N . GLY A 1 90 ? 4.824 -19.095 -15.214 1.00 67.75 90 GLY A N 1
ATOM 743 C CA . GLY A 1 90 ? 4.633 -20.186 -16.167 1.00 67.75 90 GLY A CA 1
ATOM 744 C C . GLY A 1 90 ? 5.863 -21.077 -16.279 1.00 67.75 90 GLY A C 1
ATOM 745 O O . GLY A 1 90 ? 6.568 -20.994 -17.271 1.00 67.75 90 GLY A O 1
ATOM 746 N N . ASP A 1 91 ? 6.102 -21.914 -15.270 1.00 61.31 91 ASP A N 1
ATOM 747 C CA . ASP A 1 91 ? 6.929 -23.127 -15.363 1.00 61.31 91 ASP A CA 1
ATOM 748 C C . ASP A 1 91 ? 6.539 -24.091 -14.214 1.00 61.31 91 ASP A C 1
ATOM 750 O O . ASP A 1 91 ? 7.068 -24.006 -13.103 1.00 61.31 91 ASP A O 1
ATOM 754 N N . GLU A 1 92 ? 5.604 -25.006 -14.506 1.00 54.50 92 GLU A N 1
ATOM 755 C CA . GLU A 1 92 ? 5.504 -26.373 -13.947 1.00 54.50 92 GLU A CA 1
ATOM 756 C C . GLU A 1 92 ? 5.311 -27.376 -15.095 1.00 54.50 92 GLU A C 1
ATOM 758 O O . GLU A 1 92 ? 4.440 -27.129 -15.964 1.00 54.50 92 GLU A O 1
#

Radius of gyration: 20.15 Å; Cα contacts (8 Å, |Δi|>4): 47; chains: 1; bounding box: 48×56×40 Å

Solvent-accessible surface area (backbone atoms only — not comparable to full-atom values): 6495 Å² total; per-residue (Å²): 106,48,75,42,66,58,88,97,42,80,76,47,77,39,74,74,74,82,87,84,75,94,71,88,83,87,76,83,88,76,66,77,77,56,58,79,76,55,64,85,98,54,94,74,55,73,69,52,55,50,51,54,38,50,74,70,69,49,91,82,84,87,78,91,80,89,67,95,80,85,78,73,86,48,74,68,39,48,56,47,50,59,66,47,39,48,77,77,69,61,81,134

Secondary structure (DSSP, 8-state):
-EEEEETTEEEEEESS---------S-----GGGGGGS-TTS---HHHHHHHHHHTTPPP------S------SHHHHHHHHHHHHHHH---

pLDDT: mean 92.07, std 6.56, range [54.5, 96.94]

Sequence (92 aa):
MVLLQEDDHIKGVVEKPVYRHDMNAGIYLLNPELRQRIPKGQRTDMTDLMTTLLAEKKRLLTYPIIEYWLDIGRHPDLELARAEFDVHFGDE

Foldseek 3Di:
DDFDDDDPDTPDDDDPDDDDDDDDQPDDDDDPVLVVVDDPPDDDDVVNSVVVCVVVVHDDDDDDDPDDGADDPDPVSVVVCVVCCCVRPVDD

Mean predicted aligned error: 6.38 Å